Protein AF-A0A285I3B2-F1 (afdb_monomer)

InterPro domains:
  IPR036736 ACP-like superfamily [G3DSA:1.10.1200.10] (1-72)
  IPR036736 ACP-like superfamily [SSF47336] (13-70)

Solvent-accessible surface area (backbone atoms only — not comparable to full-atom values): 4418 Å² total; per-residue (Å²): 114,65,72,56,56,52,47,54,52,48,51,42,45,76,73,68,48,58,78,86,67,71,40,58,80,36,33,42,46,78,74,73,29,53,81,66,56,46,53,53,50,47,51,50,46,29,71,79,67,74,43,91,74,87,82,56,69,88,36,26,45,43,53,52,55,51,54,50,56,56,58,74,74,106

Sequence (74 aa):
MTKFKEFIKQYFIDLGIEEDEIEDNAYIHGDILDSLEMVDFILEIKKNYNIDLEISEDMTLGELYKLIQKNKIA

Organism: NCBI:txid1413210

pLDDT: mean 85.61, std 9.39, range [41.28, 94.0]

Secondary structure (DSSP, 8-state):
-HHHHHHHHHHHHHTT--TTT--TTSBTBTTTB-HHHHHHHHHHHHHHH-------TT-BHHHHHHHHHHHTT-

Radius of gyration: 11.36 Å; Cα contacts (8 Å, |Δi|>4): 65; chains: 1; bounding box: 24×24×33 Å

Nearest PDB structures (foldseek):
  6d8j-assembly1_A  TM=7.741E-01  e=1.297E-01  Mycobacterium tuberculosis H37Rv
  6c4q-assembly1_A  TM=7.708E-01  e=2.517E-01  Mycobacterium tuberculosis H37Rv
  4hkg-assembly2_B  TM=7.739E-01  e=4.278E-01  Acinetobacter baumannii AB307-0294
  2ml8-assembly1_A  TM=6.851E-01  e=1.839E+00  Saccharomyces cerevisiae S288C
  7bc5-assembly1_A  TM=6.241E-01  e=9.649E+00  Komagataella phaffii GS115

Foldseek 3Di:
DVVVLVVVLVLLVVVVHDSVLQDQAHFCDPSRDDPVVVVVVQVVCCVPPVDRDDRDRRDGNNNVVVVVVVVVVD

Structure (mmCIF, N/CA/C/O backbone):
data_AF-A0A285I3B2-F1
#
_entry.id   AF-A0A285I3B2-F1
#
loop_
_atom_site.group_PDB
_atom_site.id
_atom_site.type_symbol
_atom_site.label_atom_id
_atom_site.label_alt_id
_atom_site.label_comp_id
_atom_site.label_asym_id
_atom_site.label_entity_id
_atom_site.label_seq_id
_atom_site.pdbx_PDB_ins_code
_atom_site.Cartn_x
_atom_site.Cartn_y
_atom_site.Cartn_z
_atom_site.occupancy
_atom_site.B_iso_or_equiv
_atom_site.auth_seq_id
_atom_site.auth_comp_id
_atom_site.auth_asym_id
_atom_site.auth_atom_id
_atom_site.pdbx_PDB_model_num
ATOM 1 N N . MET A 1 1 ? -6.764 -12.861 6.022 1.00 57.12 1 MET A N 1
ATOM 2 C CA . MET A 1 1 ? -5.760 -11.891 5.527 1.00 57.12 1 MET A CA 1
ATOM 3 C C . MET A 1 1 ? -5.602 -11.952 4.010 1.00 57.12 1 MET A C 1
ATOM 5 O O . MET A 1 1 ? -5.460 -10.902 3.402 1.00 57.12 1 MET A O 1
ATOM 9 N N . THR A 1 2 ? -5.732 -13.139 3.405 1.00 66.62 2 THR A N 1
ATOM 10 C CA . THR A 1 2 ? -5.668 -13.391 1.952 1.00 66.62 2 THR A CA 1
ATOM 11 C C . THR A 1 2 ? -6.547 -12.447 1.129 1.00 66.62 2 THR A C 1
ATOM 13 O O . THR A 1 2 ? -6.023 -11.765 0.265 1.00 66.62 2 THR A O 1
ATOM 16 N N . LYS A 1 3 ? -7.814 -12.249 1.524 1.00 81.81 3 LYS A N 1
ATOM 17 C CA . LYS A 1 3 ? -8.757 -11.363 0.810 1.00 81.81 3 LYS A CA 1
ATOM 18 C C . LYS A 1 3 ? -8.302 -9.911 0.629 1.00 81.81 3 LYS A C 1
ATOM 20 O O . LYS A 1 3 ? -8.739 -9.265 -0.308 1.00 81.81 3 LYS A O 1
ATOM 25 N N . PHE A 1 4 ? -7.502 -9.371 1.552 1.00 83.88 4 PHE A N 1
ATOM 26 C CA . PHE A 1 4 ? -7.013 -7.995 1.418 1.00 83.88 4 PHE A CA 1
ATOM 27 C C . PHE A 1 4 ? -5.804 -7.934 0.483 1.00 83.88 4 PHE A C 1
ATOM 29 O O . PHE A 1 4 ? -5.771 -7.094 -0.401 1.00 83.88 4 PHE A O 1
ATOM 36 N N . LYS A 1 5 ? -4.847 -8.860 0.634 1.00 87.69 5 LYS A N 1
ATOM 37 C CA . LYS A 1 5 ? -3.725 -8.973 -0.308 1.00 87.69 5 LYS A CA 1
ATOM 38 C C . LYS A 1 5 ? -4.221 -9.213 -1.738 1.00 87.69 5 LYS A C 1
ATOM 40 O O . LYS A 1 5 ? -3.736 -8.575 -2.656 1.00 87.69 5 LYS A O 1
ATOM 45 N N . GLU A 1 6 ? -5.220 -10.080 -1.902 1.00 89.19 6 GLU A N 1
ATOM 46 C CA . GLU A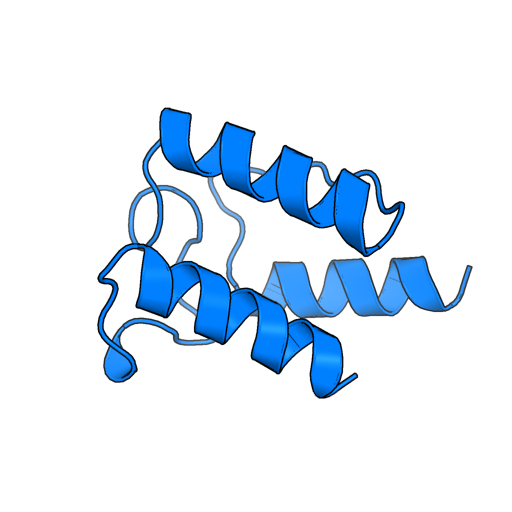 1 6 ? -5.886 -10.334 -3.186 1.00 89.19 6 GLU A CA 1
ATOM 47 C C . GLU A 1 6 ? -6.556 -9.074 -3.742 1.00 89.19 6 GLU A C 1
ATOM 49 O O . GLU A 1 6 ? -6.396 -8.789 -4.920 1.00 89.19 6 GLU A O 1
ATOM 54 N N . PHE A 1 7 ? -7.251 -8.294 -2.906 1.00 89.75 7 PHE A N 1
ATOM 55 C CA . PHE A 1 7 ? -7.842 -7.021 -3.325 1.00 89.75 7 PHE A CA 1
ATOM 56 C C . PHE A 1 7 ? -6.789 -6.024 -3.817 1.00 89.75 7 PHE A C 1
ATOM 58 O O . PHE A 1 7 ? -6.959 -5.460 -4.887 1.00 89.75 7 PHE A O 1
ATOM 65 N N . ILE A 1 8 ? -5.702 -5.827 -3.066 1.00 89.75 8 ILE A N 1
ATOM 66 C CA . ILE A 1 8 ? -4.644 -4.878 -3.446 1.00 89.75 8 ILE A CA 1
ATOM 67 C C . ILE A 1 8 ? -3.946 -5.323 -4.722 1.00 89.75 8 ILE A C 1
ATOM 69 O O . ILE A 1 8 ? -3.757 -4.528 -5.634 1.00 89.75 8 ILE A O 1
ATOM 73 N N . LYS A 1 9 ? -3.634 -6.616 -4.813 1.00 90.38 9 LYS A N 1
ATOM 74 C CA . LYS A 1 9 ? -3.049 -7.195 -6.015 1.00 90.38 9 LYS A CA 1
ATOM 75 C C . LYS A 1 9 ? -3.962 -7.014 -7.228 1.00 90.38 9 LYS A C 1
ATOM 77 O O . LYS A 1 9 ? -3.487 -6.594 -8.273 1.00 90.38 9 LYS A O 1
ATOM 82 N N . GLN A 1 10 ? -5.260 -7.282 -7.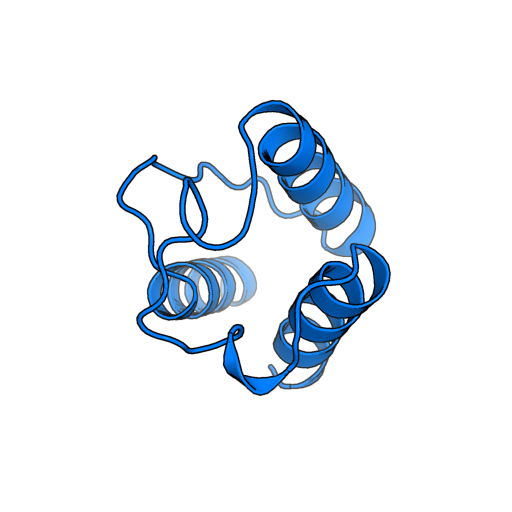086 1.00 91.25 10 GLN A N 1
ATOM 83 C CA . GLN A 1 10 ? -6.218 -7.080 -8.171 1.00 91.25 10 GLN A CA 1
ATOM 84 C C . GLN A 1 10 ? -6.345 -5.602 -8.547 1.00 91.25 10 GLN A C 1
ATOM 86 O O . GLN A 1 10 ? -6.369 -5.294 -9.728 1.00 91.25 10 GLN A O 1
ATOM 91 N N . TYR A 1 11 ? -6.363 -4.696 -7.566 1.00 91.44 11 TYR A N 1
ATOM 92 C CA . TYR A 1 11 ? -6.401 -3.255 -7.810 1.00 91.44 11 TYR A CA 1
ATOM 93 C C . TYR A 1 11 ? -5.207 -2.794 -8.658 1.00 91.44 11 TYR A C 1
ATOM 95 O O . TYR A 1 11 ? -5.394 -2.077 -9.633 1.00 91.44 11 TYR A O 1
ATOM 103 N N . PHE A 1 12 ? -3.992 -3.250 -8.341 1.00 91.62 12 PHE A N 1
ATOM 104 C CA . PHE A 1 12 ? -2.801 -2.934 -9.138 1.00 91.62 12 PHE A CA 1
ATOM 105 C C . PHE A 1 12 ? -2.841 -3.554 -10.538 1.00 91.62 12 PHE A C 1
ATOM 107 O O . PHE A 1 12 ? -2.527 -2.877 -11.512 1.00 91.62 12 PHE A O 1
ATOM 114 N N . ILE A 1 13 ? -3.309 -4.798 -10.666 1.00 92.19 13 ILE A N 1
ATOM 115 C CA . ILE A 1 13 ? -3.512 -5.431 -11.978 1.00 92.19 13 ILE A CA 1
ATOM 116 C C . ILE A 1 13 ? -4.535 -4.646 -12.817 1.00 92.19 13 ILE A C 1
ATOM 118 O O . ILE A 1 13 ? -4.338 -4.467 -14.016 1.00 92.19 13 ILE A O 1
ATOM 122 N N . ASP A 1 14 ? -5.607 -4.140 -12.202 1.00 91.25 14 ASP A N 1
ATOM 123 C CA . ASP A 1 14 ? -6.637 -3.345 -12.880 1.00 91.25 14 ASP A CA 1
ATOM 124 C C . ASP A 1 14 ? -6.105 -1.971 -13.340 1.00 91.25 14 ASP A C 1
ATOM 126 O O . ASP A 1 14 ? -6.616 -1.412 -14.313 1.00 91.25 14 ASP A O 1
ATOM 130 N N . LEU A 1 15 ? -5.057 -1.453 -12.686 1.00 89.62 15 LEU A N 1
ATOM 131 C CA . LEU A 1 15 ? -4.292 -0.278 -13.126 1.00 89.62 15 LEU A CA 1
ATOM 132 C C . LEU A 1 15 ? -3.278 -0.596 -14.239 1.00 89.62 15 LEU A C 1
ATOM 134 O O . LEU A 1 15 ? -2.724 0.319 -14.843 1.00 89.62 15 LEU A O 1
ATOM 138 N N . GLY A 1 16 ? -3.076 -1.876 -14.562 1.00 89.75 16 GLY A N 1
ATOM 139 C CA . GLY A 1 16 ? -2.161 -2.327 -15.610 1.00 89.75 16 GLY A CA 1
ATOM 140 C C . GLY A 1 16 ? -0.747 -2.649 -15.129 1.00 89.75 16 GLY A C 1
ATOM 141 O O . GLY A 1 16 ? 0.137 -2.788 -15.969 1.00 89.75 16 GLY A O 1
ATOM 142 N N . ILE A 1 17 ? -0.539 -2.779 -13.817 1.00 89.88 17 ILE A N 1
ATOM 143 C CA . ILE A 1 17 ? 0.748 -3.165 -13.224 1.00 89.88 17 ILE A CA 1
ATOM 144 C C . ILE A 1 17 ? 0.954 -4.669 -13.403 1.00 89.88 17 ILE A C 1
ATOM 146 O O . ILE A 1 17 ? 0.034 -5.462 -13.160 1.00 89.88 17 ILE A O 1
ATOM 150 N N . GLU A 1 18 ? 2.150 -5.070 -13.837 1.00 89.81 18 GLU A N 1
ATOM 151 C CA . GLU A 1 18 ? 2.447 -6.479 -14.080 1.00 89.81 18 GLU A CA 1
ATOM 152 C C . GLU A 1 18 ? 2.563 -7.256 -12.758 1.00 89.81 18 GLU A C 1
ATOM 154 O O . GLU A 1 18 ? 2.950 -6.738 -11.711 1.00 89.81 18 GLU A O 1
ATOM 159 N N . GLU A 1 19 ? 2.167 -8.530 -12.771 1.00 88.31 19 GLU A N 1
ATOM 160 C CA . GLU A 1 19 ? 2.061 -9.328 -11.543 1.00 88.31 19 GLU A CA 1
ATOM 161 C C . GLU A 1 19 ? 3.412 -9.528 -10.833 1.00 88.31 19 GLU A C 1
ATOM 163 O O . GLU A 1 19 ? 3.448 -9.660 -9.608 1.00 88.31 19 GLU A O 1
ATOM 168 N N . ASP A 1 20 ? 4.499 -9.560 -11.599 1.00 86.31 20 ASP A N 1
ATOM 169 C CA . ASP A 1 20 ? 5.882 -9.669 -11.141 1.00 86.31 20 ASP A CA 1
ATOM 170 C C . ASP A 1 20 ? 6.457 -8.355 -10.596 1.00 86.31 20 ASP A C 1
ATOM 172 O O . ASP A 1 20 ? 7.445 -8.399 -9.871 1.00 86.31 20 ASP A O 1
ATOM 176 N N . GLU A 1 21 ? 5.814 -7.212 -10.846 1.00 85.56 21 GLU A N 1
ATOM 177 C CA . GLU A 1 21 ? 6.164 -5.928 -10.220 1.00 85.56 21 GLU A CA 1
ATOM 178 C C . GLU A 1 21 ? 5.524 -5.770 -8.826 1.00 85.56 21 GLU A C 1
ATOM 180 O O . GLU A 1 21 ? 5.969 -4.970 -7.999 1.00 85.56 21 GLU A O 1
ATOM 185 N N . ILE A 1 22 ? 4.498 -6.572 -8.513 1.00 89.81 22 ILE A N 1
ATOM 186 C CA . ILE A 1 22 ? 3.765 -6.532 -7.238 1.00 89.81 22 ILE A CA 1
ATOM 187 C C . ILE A 1 22 ? 4.501 -7.373 -6.180 1.00 89.81 22 ILE A C 1
ATOM 189 O O . ILE A 1 22 ? 4.019 -8.413 -5.712 1.00 89.81 22 ILE A O 1
ATOM 193 N N . GLU A 1 23 ? 5.685 -6.911 -5.779 1.00 90.44 23 GLU A N 1
ATOM 194 C CA . GLU A 1 23 ? 6.518 -7.557 -4.760 1.00 90.44 23 GLU A CA 1
ATOM 195 C C . GLU A 1 23 ? 6.409 -6.883 -3.379 1.00 90.44 23 GLU A C 1
ATOM 197 O O . GLU A 1 23 ? 6.173 -5.684 -3.246 1.00 90.44 23 GLU A O 1
ATOM 202 N N . ASP A 1 24 ? 6.607 -7.650 -2.298 1.00 91.00 24 ASP A N 1
ATOM 203 C CA . ASP A 1 24 ? 6.494 -7.148 -0.914 1.00 91.00 24 ASP A CA 1
ATOM 204 C C . ASP A 1 24 ? 7.540 -6.048 -0.579 1.00 91.00 24 ASP A C 1
ATOM 206 O O . ASP A 1 24 ? 7.359 -5.307 0.388 1.00 91.00 24 ASP A O 1
ATOM 210 N N . ASN A 1 25 ? 8.639 -5.950 -1.328 1.00 92.00 25 ASN A N 1
ATOM 211 C CA . ASN A 1 25 ? 9.721 -4.966 -1.171 1.00 92.00 25 ASN A CA 1
ATOM 212 C C . ASN A 1 25 ? 9.605 -3.754 -2.111 1.00 92.00 25 ASN A C 1
ATOM 214 O O . ASN A 1 25 ? 10.420 -2.844 -1.974 1.00 92.00 25 ASN A O 1
ATOM 218 N N . ALA A 1 26 ? 8.644 -3.737 -3.037 1.00 91.38 26 ALA A N 1
ATOM 219 C CA . ALA A 1 26 ? 8.424 -2.606 -3.934 1.00 91.38 26 ALA A CA 1
ATOM 220 C C . ALA A 1 26 ? 7.842 -1.406 -3.168 1.00 91.38 26 ALA A C 1
ATOM 222 O O . ALA A 1 26 ? 6.986 -1.583 -2.284 1.00 91.38 26 ALA A O 1
ATOM 223 N N . TYR A 1 27 ? 8.309 -0.195 -3.488 1.00 91.94 27 TYR A N 1
ATOM 224 C CA . TYR A 1 27 ? 7.761 1.031 -2.911 1.00 91.94 27 TYR A CA 1
ATOM 225 C C . TYR A 1 27 ? 6.412 1.351 -3.550 1.00 91.94 27 TYR A C 1
ATOM 227 O O . TYR A 1 27 ? 6.242 1.316 -4.764 1.00 91.94 27 TYR A O 1
ATOM 235 N N . ILE A 1 28 ? 5.414 1.660 -2.725 1.00 90.75 28 ILE A N 1
ATOM 236 C CA . ILE A 1 28 ? 4.067 1.924 -3.243 1.00 90.75 28 ILE A CA 1
ATOM 237 C C . ILE A 1 28 ? 4.072 3.230 -4.036 1.00 90.75 28 ILE A C 1
ATOM 239 O O . ILE A 1 28 ? 3.499 3.295 -5.116 1.00 90.75 28 ILE A O 1
ATOM 243 N N . HIS A 1 29 ? 4.739 4.257 -3.512 1.00 88.94 29 HIS A N 1
ATOM 244 C CA . HIS A 1 29 ? 4.938 5.514 -4.220 1.00 88.94 29 HIS A CA 1
ATOM 245 C C . HIS A 1 29 ? 6.176 5.415 -5.111 1.00 88.94 29 HIS A C 1
ATOM 247 O O . HIS A 1 29 ? 7.239 4.993 -4.661 1.00 88.94 29 HIS A O 1
ATOM 253 N N . GLY A 1 30 ? 6.039 5.805 -6.375 1.00 82.75 30 GLY A N 1
ATOM 254 C CA . GLY A 1 30 ? 7.15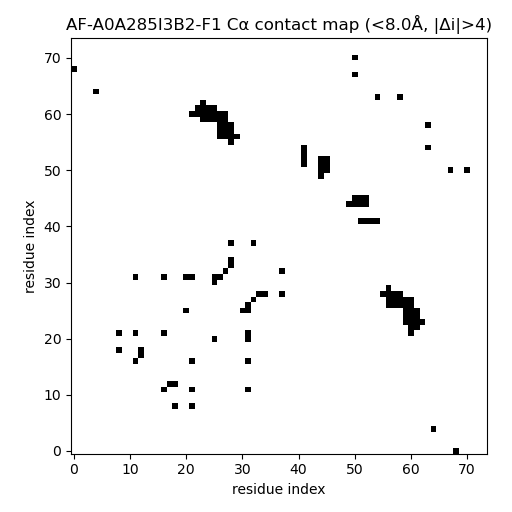2 5.880 -7.320 1.00 82.75 30 GLY A CA 1
ATOM 255 C C . GLY A 1 30 ? 7.398 4.601 -8.121 1.00 82.75 30 GLY A C 1
ATOM 256 O O . GLY A 1 30 ? 7.525 4.714 -9.338 1.00 82.75 30 GLY A O 1
ATOM 257 N N . ASP A 1 31 ? 7.434 3.422 -7.483 1.00 83.81 31 ASP A N 1
ATOM 258 C CA . ASP A 1 31 ? 7.607 2.154 -8.220 1.00 83.81 31 ASP A CA 1
ATOM 259 C C . ASP A 1 31 ? 6.266 1.613 -8.738 1.00 83.81 31 ASP A C 1
ATOM 261 O O . ASP A 1 31 ? 6.184 1.181 -9.883 1.00 83.81 31 ASP A O 1
ATOM 265 N N . ILE A 1 32 ? 5.222 1.635 -7.900 1.00 87.06 32 ILE A N 1
ATOM 266 C CA . ILE A 1 32 ? 3.906 1.059 -8.226 1.00 87.06 32 ILE A CA 1
ATOM 267 C C . ILE A 1 32 ? 2.917 2.145 -8.659 1.00 87.06 32 ILE A C 1
ATOM 269 O O . ILE A 1 32 ? 2.288 2.019 -9.702 1.00 87.06 32 ILE A O 1
ATOM 273 N N . LEU A 1 33 ? 2.747 3.195 -7.85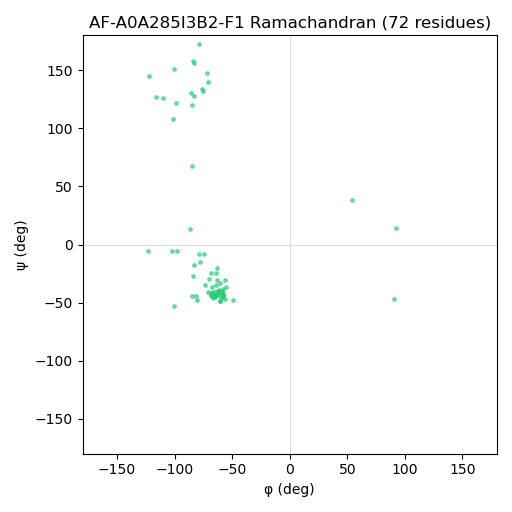2 1.00 88.94 33 LEU A N 1
ATOM 274 C CA . LEU A 1 33 ? 1.727 4.224 -8.057 1.00 88.94 33 LEU A CA 1
ATOM 275 C C . LEU A 1 33 ? 2.333 5.620 -8.176 1.00 88.94 33 LEU A C 1
ATOM 277 O O . LEU A 1 33 ? 3.260 5.989 -7.441 1.00 88.94 33 LEU A O 1
ATOM 281 N N . ASP A 1 34 ? 1.719 6.443 -9.024 1.00 87.19 34 ASP A N 1
ATOM 282 C CA . ASP A 1 34 ? 1.941 7.883 -9.023 1.00 87.19 34 ASP A CA 1
ATOM 283 C C . ASP A 1 34 ? 1.154 8.603 -7.904 1.00 87.19 34 ASP A C 1
ATOM 285 O O . ASP A 1 34 ? 0.333 8.028 -7.184 1.00 87.19 34 ASP A O 1
ATOM 289 N N . SER A 1 35 ? 1.414 9.901 -7.716 1.00 84.75 35 SER A N 1
ATOM 290 C CA . SER A 1 35 ? 0.786 10.683 -6.642 1.00 84.75 35 SER A CA 1
ATOM 291 C C . SER A 1 35 ? -0.739 10.832 -6.768 1.00 84.75 35 SER A C 1
ATOM 293 O O . SER A 1 35 ? -1.389 11.083 -5.755 1.00 84.75 35 SER A O 1
ATOM 295 N N . LEU A 1 36 ? -1.321 10.730 -7.969 1.00 86.50 36 LEU A N 1
ATOM 296 C CA . LEU A 1 36 ? -2.776 10.776 -8.165 1.00 86.50 36 LEU A CA 1
ATOM 297 C C . LEU A 1 36 ? -3.396 9.412 -7.857 1.00 86.50 36 LEU A C 1
ATOM 299 O O . LEU A 1 36 ? -4.342 9.330 -7.073 1.00 86.50 36 LEU A O 1
ATOM 303 N N . GLU A 1 37 ? -2.811 8.347 -8.398 1.00 89.44 37 GLU A N 1
ATOM 304 C CA . GLU A 1 37 ? -3.236 6.964 -8.174 1.00 89.44 37 GLU A CA 1
ATOM 305 C C . GLU A 1 37 ? -3.150 6.575 -6.694 1.00 89.44 37 GLU A C 1
ATOM 307 O O . GLU A 1 37 ? -4.000 5.845 -6.181 1.00 89.44 37 GLU A O 1
ATOM 312 N N . MET A 1 38 ? -2.167 7.125 -5.976 1.00 89.50 38 MET A N 1
ATOM 313 C CA . MET A 1 38 ? -2.026 6.997 -4.528 1.00 89.50 38 MET A CA 1
ATOM 314 C C . MET A 1 38 ? -3.245 7.502 -3.755 1.00 89.50 38 MET A C 1
ATOM 316 O O . MET A 1 38 ? -3.692 6.862 -2.799 1.00 89.50 38 MET A O 1
ATOM 320 N N . VAL A 1 39 ? -3.792 8.654 -4.146 1.00 89.12 39 VAL A N 1
ATOM 321 C CA . VAL A 1 39 ? -4.967 9.229 -3.480 1.00 89.12 39 VAL A CA 1
ATOM 322 C C . VAL A 1 39 ? -6.181 8.335 -3.715 1.00 89.12 39 VAL A C 1
ATOM 324 O O . VAL A 1 39 ? -6.885 7.995 -2.760 1.00 89.12 39 VAL A O 1
ATOM 327 N N . ASP A 1 40 ? -6.390 7.904 -4.958 1.00 90.56 40 ASP A N 1
ATOM 328 C CA . ASP A 1 40 ? -7.499 7.021 -5.327 1.00 90.56 40 ASP A CA 1
ATOM 329 C C . ASP A 1 40 ? -7.405 5.664 -4.617 1.00 90.56 40 ASP A C 1
ATOM 331 O O . ASP A 1 40 ? -8.400 5.160 -4.086 1.00 90.56 40 ASP A O 1
ATOM 335 N N . PHE A 1 41 ? -6.194 5.123 -4.493 1.00 90.31 41 PHE A N 1
ATOM 336 C CA . PHE A 1 41 ? -5.922 3.891 -3.764 1.00 90.31 41 PHE A CA 1
ATOM 337 C C . PHE A 1 41 ? -6.302 3.989 -2.283 1.00 90.31 41 PHE A C 1
ATOM 339 O O . PHE A 1 41 ? -7.015 3.128 -1.755 1.00 90.31 41 PHE A O 1
ATOM 346 N N . ILE A 1 42 ? -5.874 5.057 -1.602 1.00 89.75 42 ILE A N 1
ATOM 347 C CA . ILE A 1 42 ? -6.207 5.292 -0.189 1.00 89.75 42 ILE A CA 1
ATOM 348 C C . ILE A 1 42 ? -7.728 5.413 -0.012 1.00 89.75 42 ILE A C 1
ATOM 350 O O . ILE A 1 42 ? -8.298 4.827 0.918 1.00 89.75 42 ILE A O 1
ATOM 354 N N . LEU A 1 43 ? -8.404 6.125 -0.919 1.00 90.62 43 LEU A N 1
ATOM 355 C CA . LEU A 1 43 ? -9.859 6.281 -0.895 1.00 90.62 43 LEU A CA 1
ATOM 356 C C . LEU A 1 43 ? -10.590 4.949 -1.093 1.00 90.62 43 LEU A C 1
ATOM 358 O O . LEU A 1 43 ? -11.543 4.664 -0.359 1.00 90.62 43 LEU A O 1
ATOM 362 N N . GLU A 1 44 ? -10.148 4.106 -2.027 1.00 90.56 44 GLU A N 1
ATOM 363 C CA . GLU A 1 44 ? -10.762 2.796 -2.247 1.00 90.56 44 GLU A CA 1
ATOM 364 C C . GLU A 1 44 ? -10.541 1.845 -1.066 1.00 90.56 44 GLU A C 1
ATOM 366 O O . GLU A 1 44 ? -11.470 1.129 -0.674 1.00 90.56 44 GLU A O 1
ATOM 371 N N . ILE A 1 45 ? -9.384 1.877 -0.399 1.00 88.88 45 ILE A N 1
ATOM 372 C CA . ILE A 1 45 ? -9.202 1.084 0.824 1.00 88.88 45 ILE A CA 1
ATOM 373 C C . ILE A 1 45 ? -10.143 1.564 1.933 1.00 88.88 45 ILE A C 1
ATOM 375 O O . ILE A 1 45 ? -10.813 0.742 2.572 1.00 88.88 45 ILE A O 1
ATOM 379 N N . LYS A 1 46 ? -10.251 2.881 2.137 1.00 88.19 46 LYS A N 1
ATOM 380 C CA . LYS A 1 46 ? -11.167 3.465 3.124 1.00 88.19 46 LYS A CA 1
ATOM 381 C C . LYS A 1 46 ? -12.613 3.057 2.859 1.00 88.19 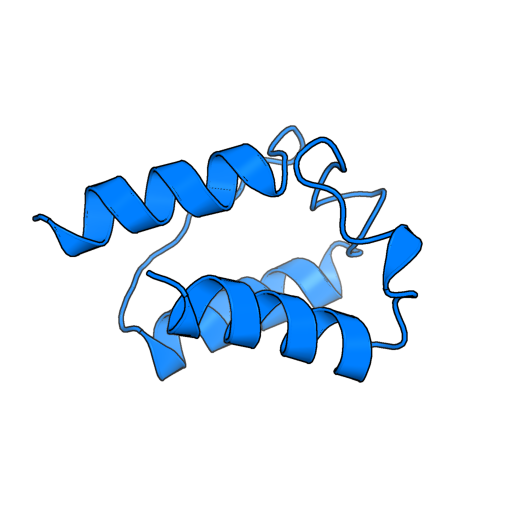46 LYS A C 1
ATOM 383 O O . LYS A 1 46 ? -13.317 2.656 3.780 1.00 88.19 46 LYS A O 1
ATOM 388 N N . LYS A 1 47 ? -13.047 3.074 1.601 1.00 89.62 47 LYS A N 1
ATOM 389 C CA . LYS A 1 47 ? -14.404 2.699 1.186 1.00 89.62 47 LYS A CA 1
ATOM 390 C C . LYS A 1 47 ? -14.702 1.205 1.353 1.00 89.62 47 LYS A C 1
ATOM 392 O O . LYS A 1 47 ? -15.771 0.862 1.851 1.00 89.62 47 LYS A O 1
ATOM 397 N N . ASN A 1 48 ? -13.784 0.316 0.963 1.00 87.19 48 ASN A N 1
ATOM 3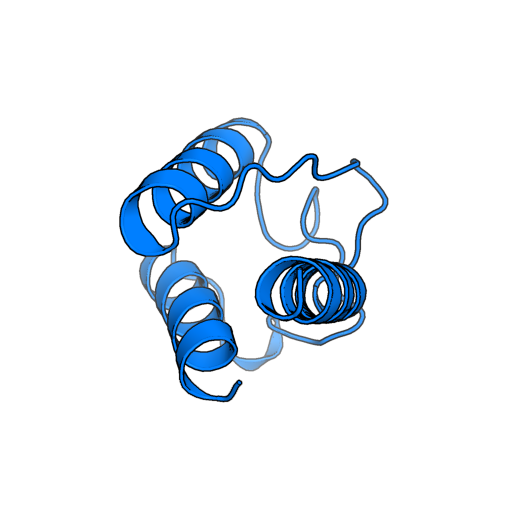98 C CA . ASN A 1 48 ? -14.026 -1.135 0.990 1.00 87.19 48 ASN A CA 1
ATOM 399 C C . ASN A 1 48 ? -13.765 -1.777 2.356 1.00 87.19 48 ASN A C 1
ATOM 401 O O . ASN A 1 48 ? -14.357 -2.809 2.677 1.00 87.19 48 ASN A O 1
ATOM 405 N N . TYR A 1 49 ? -12.874 -1.194 3.161 1.00 85.38 49 TYR A N 1
ATOM 406 C CA . TYR A 1 49 ? -12.430 -1.794 4.420 1.00 85.38 49 TYR A CA 1
ATOM 407 C C . TYR A 1 49 ? -12.653 -0.915 5.651 1.00 85.38 49 TYR A C 1
ATOM 409 O O . TYR A 1 49 ? -12.435 -1.407 6.756 1.00 85.38 49 TYR A O 1
ATOM 417 N N . ASN A 1 50 ? -13.112 0.332 5.489 1.00 85.81 50 ASN A N 1
ATOM 418 C CA . ASN A 1 50 ? -13.275 1.310 6.570 1.00 85.81 50 ASN A CA 1
ATOM 419 C C . ASN A 1 50 ? -11.986 1.513 7.390 1.00 85.81 50 ASN A C 1
ATOM 421 O O . ASN A 1 50 ? -12.025 1.629 8.613 1.00 85.81 50 ASN A O 1
ATOM 425 N N . ILE A 1 51 ? -10.839 1.508 6.705 1.00 84.69 51 ILE A N 1
ATOM 426 C CA . ILE A 1 51 ? -9.515 1.738 7.292 1.00 84.69 51 ILE A CA 1
ATOM 427 C C . ILE A 1 51 ? -9.019 3.093 6.804 1.00 84.69 51 ILE A C 1
ATOM 429 O O . ILE A 1 51 ? -8.967 3.321 5.597 1.00 84.69 51 ILE A O 1
ATOM 433 N N . ASP A 1 52 ? -8.648 3.972 7.733 1.00 84.19 52 ASP A N 1
ATOM 434 C CA . ASP A 1 52 ? -7.924 5.196 7.395 1.00 84.19 52 ASP A CA 1
ATOM 435 C C . ASP A 1 52 ? -6.432 4.871 7.324 1.00 84.19 52 ASP A C 1
ATOM 437 O O . ASP A 1 52 ? -5.856 4.363 8.290 1.00 84.19 52 ASP A O 1
ATOM 441 N N . LEU A 1 53 ? -5.830 5.090 6.158 1.00 82.56 53 LEU A N 1
ATOM 442 C CA . LEU A 1 53 ? -4.431 4.776 5.902 1.00 82.56 53 LEU A CA 1
ATOM 443 C C . LEU A 1 53 ? -3.661 6.050 5.615 1.00 82.56 53 LEU A C 1
ATOM 445 O O . LEU A 1 53 ? -4.004 6.799 4.706 1.00 82.56 53 LEU A O 1
ATOM 449 N N . GLU A 1 54 ? -2.575 6.231 6.352 1.00 84.44 54 GLU A N 1
ATOM 450 C CA . GLU A 1 54 ? -1.537 7.194 6.020 1.00 84.44 54 GLU A CA 1
ATOM 451 C C . GLU A 1 54 ? -0.383 6.417 5.391 1.00 84.44 54 GLU A C 1
ATOM 453 O O . GLU A 1 54 ? 0.294 5.634 6.062 1.00 84.44 54 GLU A O 1
ATOM 458 N N . ILE A 1 55 ? -0.205 6.582 4.081 1.00 82.50 55 ILE A N 1
ATOM 459 C CA . ILE A 1 55 ? 0.903 5.980 3.341 1.00 82.50 55 ILE A CA 1
ATOM 460 C C . ILE A 1 55 ? 1.977 7.053 3.171 1.00 82.50 55 ILE A C 1
ATOM 462 O O . ILE A 1 55 ? 1.706 8.125 2.632 1.00 82.50 55 ILE A O 1
ATOM 466 N N . SER A 1 56 ? 3.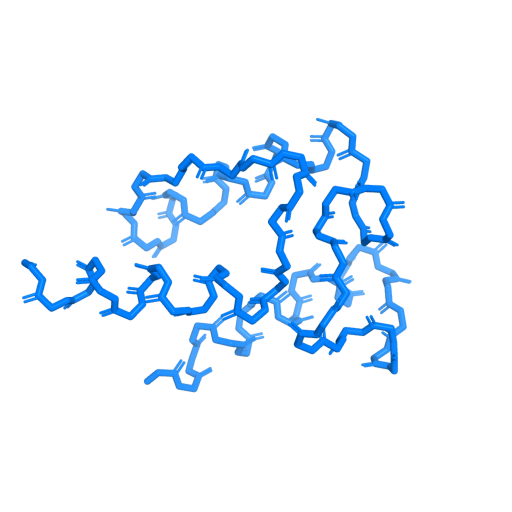182 6.777 3.663 1.00 84.44 56 SER A N 1
ATOM 467 C CA . SER A 1 56 ? 4.360 7.613 3.427 1.00 84.44 56 SER A CA 1
ATOM 468 C C . SER A 1 56 ? 5.000 7.283 2.080 1.00 84.44 56 SER A C 1
ATOM 470 O O . SER A 1 56 ? 4.876 6.155 1.610 1.00 84.44 56 SER A O 1
ATOM 472 N N . GLU A 1 57 ? 5.747 8.231 1.510 1.00 81.75 57 GLU A N 1
ATOM 473 C CA . GLU A 1 57 ? 6.482 8.046 0.244 1.00 81.75 57 GLU A CA 1
ATOM 474 C C . GLU A 1 57 ? 7.439 6.838 0.300 1.00 81.75 57 GLU A C 1
ATOM 476 O O 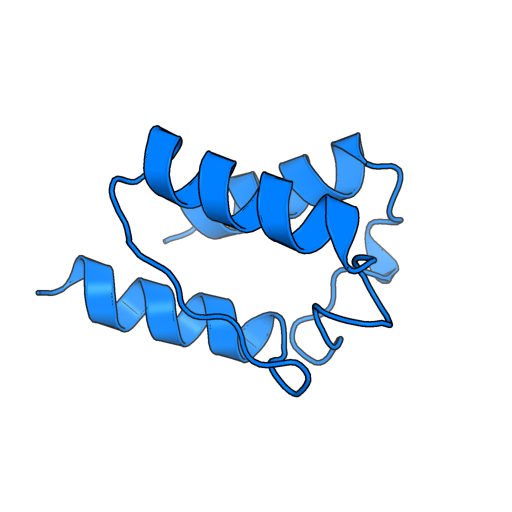. GLU A 1 57 ? 7.508 6.058 -0.640 1.00 81.75 57 GLU A O 1
ATOM 481 N N . ASP A 1 58 ? 8.071 6.586 1.450 1.00 87.56 58 ASP A N 1
ATOM 482 C CA . ASP A 1 58 ? 9.014 5.470 1.627 1.00 87.56 58 ASP A CA 1
ATOM 483 C C . ASP A 1 58 ? 8.349 4.132 2.026 1.00 87.56 58 ASP A C 1
ATOM 485 O O . ASP A 1 58 ? 9.025 3.222 2.503 1.00 87.56 58 ASP A O 1
ATOM 489 N N . MET A 1 59 ? 7.020 3.996 1.920 1.00 91.69 59 MET A N 1
ATOM 490 C CA . MET A 1 59 ? 6.329 2.779 2.367 1.0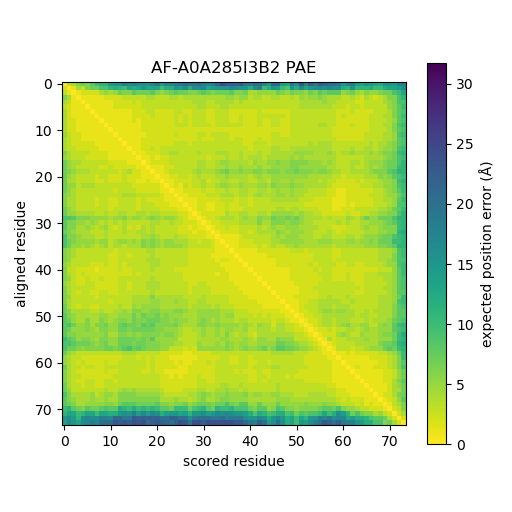0 91.69 59 MET A CA 1
ATOM 491 C C . MET A 1 59 ? 6.367 1.678 1.305 1.00 91.69 59 MET A C 1
ATOM 493 O O . MET A 1 59 ? 5.908 1.861 0.177 1.00 91.69 59 MET A O 1
ATOM 497 N N . THR A 1 60 ? 6.817 0.490 1.705 1.00 94.00 60 THR A N 1
ATOM 498 C CA . THR A 1 60 ? 6.759 -0.712 0.861 1.00 94.00 60 THR A CA 1
ATOM 499 C C . THR A 1 60 ? 5.405 -1.420 0.937 1.00 94.00 60 THR A C 1
ATOM 501 O O . THR A 1 60 ? 4.674 -1.337 1.933 1.00 94.00 60 THR A O 1
ATOM 504 N N . LEU A 1 61 ? 5.081 -2.209 -0.088 1.00 91.50 61 LEU A N 1
ATOM 505 C CA . LEU A 1 61 ? 3.854 -3.009 -0.123 1.00 91.50 61 LEU A CA 1
ATOM 506 C C . LEU A 1 61 ? 3.750 -3.991 1.063 1.00 91.50 61 LEU A C 1
ATOM 508 O O . LEU A 1 61 ? 2.689 -4.165 1.676 1.00 91.50 61 LEU A O 1
ATOM 512 N N . GLY A 1 62 ? 4.872 -4.593 1.457 1.00 91.94 62 GLY A N 1
ATOM 513 C CA . GLY A 1 62 ? 4.965 -5.469 2.620 1.00 91.94 62 GLY A CA 1
ATOM 514 C C . GLY A 1 62 ? 4.692 -4.748 3.943 1.00 91.94 62 GLY A C 1
ATOM 515 O O . GLY A 1 62 ? 4.097 -5.331 4.858 1.00 91.94 62 GLY A O 1
ATOM 516 N N . GLU A 1 63 ? 5.092 -3.482 4.069 1.00 92.19 63 GLU A N 1
ATOM 517 C CA . GLU A 1 63 ? 4.789 -2.650 5.239 1.00 92.19 63 GLU A CA 1
ATOM 518 C C . GLU A 1 63 ? 3.314 -2.268 5.308 1.00 92.19 63 GLU A C 1
ATOM 520 O O . GLU A 1 63 ? 2.717 -2.391 6.382 1.00 92.19 63 GLU A O 1
ATOM 525 N N . LEU A 1 64 ? 2.696 -1.929 4.174 1.00 90.00 64 LEU A N 1
ATOM 526 C CA . LEU A 1 64 ? 1.255 -1.694 4.087 1.00 90.00 64 LEU A CA 1
ATOM 527 C C . LEU A 1 64 ? 0.460 -2.911 4.576 1.00 90.00 64 LEU A C 1
ATOM 529 O O . LEU A 1 64 ? -0.442 -2.787 5.412 1.00 90.00 64 LEU A O 1
ATOM 533 N N . TYR A 1 65 ? 0.827 -4.115 4.124 1.00 89.06 65 TYR A N 1
ATOM 534 C CA . TYR A 1 65 ? 0.176 -5.344 4.579 1.00 89.06 65 TYR A CA 1
ATOM 535 C C . TYR A 1 65 ? 0.277 -5.539 6.098 1.00 89.06 65 TYR A C 1
ATOM 537 O O . TYR A 1 65 ? -0.702 -5.947 6.733 1.00 89.06 65 TYR A O 1
ATOM 545 N N . LYS A 1 66 ? 1.428 -5.216 6.702 1.00 88.44 66 LYS A N 1
ATOM 546 C CA . LYS A 1 66 ? 1.618 -5.280 8.161 1.00 88.44 66 LYS A CA 1
ATOM 547 C C . LYS A 1 66 ? 0.794 -4.220 8.889 1.00 88.44 66 LYS A C 1
ATOM 549 O O . LYS A 1 66 ? 0.210 -4.517 9.933 1.00 88.44 66 LYS A O 1
ATOM 554 N N . LEU A 1 67 ? 0.732 -2.998 8.365 1.00 85.75 67 LEU A N 1
ATOM 555 C CA . LEU A 1 67 ? -0.029 -1.902 8.962 1.00 85.75 67 LEU A CA 1
ATOM 556 C C . LEU A 1 67 ? -1.526 -2.228 9.006 1.00 85.75 67 LEU A C 1
ATOM 558 O O . LEU A 1 67 ? -2.194 -2.019 10.019 1.00 85.75 67 LEU A O 1
ATOM 562 N N . ILE A 1 68 ? -2.042 -2.849 7.953 1.00 81.00 68 ILE A N 1
ATOM 563 C CA . ILE A 1 68 ? -3.450 -3.248 7.870 1.00 81.00 68 ILE A CA 1
ATOM 564 C C . ILE A 1 68 ? -3.749 -4.454 8.751 1.00 81.00 68 ILE A C 1
ATOM 566 O O . ILE A 1 68 ? -4.814 -4.519 9.367 1.00 81.00 68 ILE A O 1
ATOM 570 N N . GLN A 1 69 ? -2.801 -5.384 8.883 1.00 81.12 69 GLN A N 1
ATOM 571 C CA . GLN A 1 69 ? -2.912 -6.462 9.860 1.00 81.12 69 GLN A CA 1
ATOM 572 C C . GLN A 1 69 ? -3.042 -5.915 11.287 1.00 81.12 69 GLN A C 1
ATOM 574 O O . GLN A 1 69 ? -3.865 -6.422 12.043 1.00 81.12 69 GLN A O 1
ATOM 579 N N . LYS A 1 70 ? -2.279 -4.875 11.649 1.00 79.31 70 LYS A N 1
ATOM 580 C CA . LYS A 1 70 ? -2.385 -4.234 12.969 1.00 79.31 70 LYS A CA 1
ATOM 581 C C . LYS A 1 70 ? -3.742 -3.556 13.175 1.00 79.31 70 LYS A C 1
ATOM 583 O O . LYS A 1 70 ? -4.344 -3.744 14.224 1.00 79.31 70 LYS A O 1
ATOM 588 N N . ASN A 1 71 ? -4.241 -2.830 12.173 1.00 70.75 71 ASN A N 1
ATOM 589 C CA . ASN A 1 71 ? -5.517 -2.110 12.267 1.00 70.75 71 ASN A CA 1
ATOM 590 C C . ASN A 1 71 ? -6.751 -3.029 12.291 1.00 70.75 71 ASN A C 1
ATOM 592 O O . ASN A 1 71 ? -7.740 -2.690 12.922 1.00 70.75 71 ASN A O 1
ATOM 596 N N . LYS A 1 72 ? -6.711 -4.215 11.664 1.00 60.53 72 LYS A N 1
ATOM 597 C CA . LYS A 1 72 ? -7.829 -5.185 11.713 1.00 60.53 72 LYS A CA 1
ATOM 598 C C . LYS A 1 72 ? -7.971 -5.933 13.044 1.00 60.53 72 LYS A C 1
ATOM 600 O O . LYS A 1 72 ? -8.922 -6.696 13.196 1.00 60.53 72 LYS A O 1
ATOM 605 N N . ILE A 1 73 ? -7.008 -5.788 13.954 1.00 48.72 73 ILE A N 1
ATOM 606 C CA . ILE A 1 73 ? -7.007 -6.431 15.279 1.00 48.72 73 ILE A CA 1
ATOM 607 C C . ILE A 1 73 ? -7.415 -5.427 16.380 1.00 48.72 73 ILE A C 1
ATOM 609 O O . ILE A 1 73 ? -7.593 -5.832 17.528 1.00 48.72 73 ILE A O 1
ATOM 613 N N . ALA A 1 74 ? -7.586 -4.144 16.039 1.00 41.28 74 ALA A N 1
ATOM 614 C CA . ALA A 1 74 ? -8.043 -3.097 16.952 1.00 41.28 74 ALA A CA 1
ATOM 615 C C . ALA A 1 74 ? -9.574 -2.964 16.966 1.00 41.28 74 ALA A C 1
ATOM 617 O O . ALA A 1 74 ? -10.199 -3.162 15.899 1.00 41.28 74 ALA A O 1
#

Mean predicted aligned error: 4.21 Å